Protein AF-A0AAE7AZ44-F1 (afdb_monomer)

pLDDT: mean 86.88, std 10.07, range [45.81, 95.5]

Secondary structure (DSSP, 8-state):
-HHHHHHHHHHHHHHHHHHHHHHHHHHHHHHHHHHHHHHHHHHHHHHHHHHHHHHHHHHHHHHHHHHH-TT---HHHHHHHHHHHHHHS-HHHHHHHHHHHTT-TTPPPHHHHHHHHHHHHHSS-----GGGS--PPP---

Sequence (141 aa):
MEIISFLVGSVTTTTLLAIAAFVSKTWIEKRLEFSIQHEYDKKLSNYETEKEIRLKAELISELMSEWINTDKEDVVKLNELTFKAFLWLPAELASDLSNTLSHKAGADDLRTIICKVRKHLLGNDDKLQNHEVIVFPKKTT

Radius of gyration: 31.22 Å; Cα contacts (8 Å, |Δi|>4): 53; chains: 1; bounding box: 65×30×104 Å

Structure (mmCIF, N/CA/C/O backbone):
data_AF-A0AAE7AZ44-F1
#
_entry.id   AF-A0AAE7AZ44-F1
#
loop_
_atom_site.group_PDB
_atom_site.id
_atom_site.type_symbol
_atom_site.label_atom_id
_atom_site.label_alt_id
_atom_site.label_comp_id
_atom_site.label_asym_id
_atom_site.label_entity_id
_atom_site.label_seq_id
_atom_site.pdbx_PDB_ins_code
_atom_site.Cartn_x
_atom_site.Cartn_y
_atom_site.Cartn_z
_atom_site.occupancy
_atom_site.B_iso_or_equiv
_atom_site.auth_seq_id
_atom_site.auth_comp_id
_atom_site.auth_asym_id
_atom_site.auth_atom_id
_atom_site.pdbx_PDB_model_num
ATOM 1 N N . MET A 1 1 ? 39.980 -0.198 -67.970 1.00 56.62 1 MET A N 1
ATOM 2 C CA . MET A 1 1 ? 38.639 -0.232 -67.344 1.00 56.62 1 MET A CA 1
ATOM 3 C C . MET A 1 1 ? 38.626 -0.975 -66.009 1.00 56.62 1 MET A C 1
ATOM 5 O O . MET A 1 1 ? 37.903 -0.535 -65.131 1.00 56.62 1 MET A O 1
ATOM 9 N N . GLU A 1 2 ? 39.461 -2.001 -65.798 1.00 64.00 2 GLU A N 1
ATOM 10 C CA . GLU A 1 2 ? 39.410 -2.824 -64.571 1.00 64.00 2 GLU A CA 1
ATOM 11 C C . GLU A 1 2 ? 39.798 -2.113 -63.259 1.00 64.00 2 GLU A C 1
ATOM 13 O O . GLU A 1 2 ? 39.183 -2.344 -62.221 1.00 64.00 2 GLU A O 1
ATOM 18 N N . ILE A 1 3 ? 40.766 -1.190 -63.295 1.00 66.62 3 ILE A N 1
ATOM 19 C CA . ILE A 1 3 ? 41.203 -0.438 -62.101 1.00 66.62 3 ILE A CA 1
ATOM 20 C C . ILE A 1 3 ? 40.103 0.521 -61.611 1.00 66.62 3 ILE A C 1
ATOM 22 O O . ILE A 1 3 ? 39.913 0.701 -60.411 1.00 66.62 3 ILE A O 1
ATOM 26 N N . ILE A 1 4 ? 39.339 1.102 -62.541 1.00 67.75 4 ILE A N 1
ATOM 27 C CA . ILE A 1 4 ? 38.247 2.036 -62.233 1.00 67.75 4 ILE A CA 1
ATOM 28 C C . ILE A 1 4 ? 37.063 1.274 -61.624 1.00 67.75 4 ILE A C 1
ATOM 30 O O . ILE A 1 4 ? 36.521 1.710 -60.614 1.00 67.75 4 ILE A O 1
ATOM 34 N N . SER A 1 5 ? 36.704 0.103 -62.164 1.00 67.38 5 SER A N 1
ATOM 35 C CA . SER A 1 5 ? 35.664 -0.753 -61.574 1.00 67.38 5 SER A CA 1
ATOM 36 C C . SER A 1 5 ? 36.049 -1.291 -60.192 1.00 67.38 5 SER A C 1
ATOM 38 O O . SER A 1 5 ? 35.193 -1.369 -59.314 1.00 67.38 5 SER A O 1
ATOM 40 N N . PHE A 1 6 ? 37.331 -1.603 -59.966 1.00 69.44 6 PHE A N 1
ATOM 41 C CA . PHE A 1 6 ? 37.831 -2.041 -58.659 1.00 69.44 6 PHE A CA 1
ATOM 42 C C . PHE A 1 6 ? 37.769 -0.921 -57.605 1.00 69.44 6 PHE A C 1
ATOM 44 O O . PHE A 1 6 ? 37.294 -1.141 -56.490 1.00 69.44 6 PHE A O 1
ATOM 51 N N . LEU A 1 7 ? 38.179 0.301 -57.967 1.00 65.00 7 LEU A N 1
ATOM 52 C CA . LEU A 1 7 ? 38.086 1.480 -57.096 1.00 65.00 7 LEU A CA 1
ATOM 53 C C . LEU A 1 7 ? 36.634 1.833 -56.753 1.00 65.00 7 LEU A C 1
ATOM 55 O O . LEU A 1 7 ? 36.328 2.070 -55.586 1.00 65.00 7 LEU A O 1
ATOM 59 N N . VAL A 1 8 ? 35.731 1.816 -57.737 1.00 70.06 8 VAL A N 1
ATOM 60 C CA . VAL A 1 8 ? 34.301 2.092 -57.515 1.00 70.06 8 VAL A CA 1
ATOM 61 C C . VAL A 1 8 ? 33.675 1.036 -56.598 1.00 70.06 8 VAL A C 1
ATOM 63 O O . VAL A 1 8 ? 32.976 1.402 -55.655 1.00 70.06 8 VAL A O 1
ATOM 66 N N . GLY A 1 9 ? 33.994 -0.248 -56.803 1.00 71.44 9 GLY A N 1
ATOM 67 C CA . GLY A 1 9 ? 33.538 -1.339 -55.938 1.00 71.44 9 GLY A CA 1
ATOM 68 C C . GLY A 1 9 ? 33.989 -1.180 -54.481 1.00 71.44 9 GLY A C 1
ATOM 69 O O . GLY A 1 9 ? 33.168 -1.301 -53.572 1.00 71.44 9 GLY A O 1
ATOM 70 N N . SER A 1 10 ? 35.263 -0.832 -54.261 1.00 73.6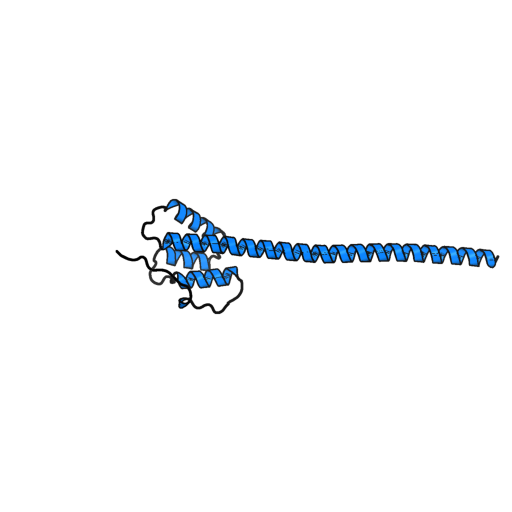9 10 SER A N 1
ATOM 71 C CA . SER A 1 10 ? 35.850 -0.609 -52.927 1.00 73.69 10 SER A CA 1
ATOM 72 C C . SER A 1 10 ? 35.225 0.580 -52.181 1.00 73.69 10 SER A C 1
ATOM 74 O O . SER A 1 10 ? 34.939 0.501 -50.982 1.00 73.69 10 SER A O 1
ATOM 76 N N . VAL A 1 11 ? 34.942 1.679 -52.889 1.00 78.75 11 VAL A N 1
ATOM 77 C CA . VAL A 1 11 ? 34.264 2.843 -52.297 1.00 78.75 11 VAL A CA 1
ATOM 78 C C . VAL A 1 11 ? 32.838 2.474 -51.883 1.00 78.75 11 VAL A C 1
ATOM 80 O O . VAL A 1 11 ? 32.445 2.756 -50.752 1.00 78.75 11 VAL A O 1
ATOM 83 N N . THR A 1 12 ? 32.088 1.763 -52.733 1.00 81.62 12 THR A N 1
ATOM 84 C CA . THR A 1 12 ? 30.705 1.364 -52.419 1.00 81.62 12 THR A CA 1
ATOM 85 C C . THR A 1 12 ? 30.588 0.420 -51.223 1.00 81.62 12 THR A C 1
ATOM 87 O O . THR A 1 12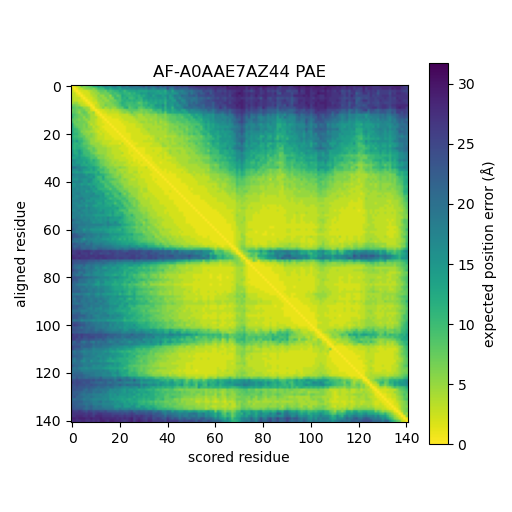 ? 29.709 0.619 -50.382 1.00 81.62 12 THR A O 1
ATOM 90 N N . THR A 1 13 ? 31.471 -0.574 -51.085 1.00 83.19 13 THR A N 1
ATOM 91 C CA . THR A 1 13 ? 31.459 -1.473 -49.917 1.00 83.19 13 THR A CA 1
ATOM 92 C C . THR A 1 13 ? 31.816 -0.738 -48.633 1.00 83.19 13 THR A C 1
ATOM 94 O O . THR A 1 13 ? 31.171 -0.960 -47.608 1.00 83.19 13 THR A O 1
ATOM 97 N N . THR A 1 14 ? 32.779 0.184 -48.682 1.00 86.94 14 THR A N 1
ATOM 98 C CA . THR A 1 14 ? 33.168 0.983 -47.511 1.00 86.94 14 THR A CA 1
ATOM 99 C C . THR A 1 14 ? 32.021 1.882 -47.041 1.00 86.94 14 THR A C 1
ATOM 101 O O . THR A 1 14 ? 31.735 1.950 -45.844 1.00 86.94 14 THR A O 1
ATOM 104 N N . THR A 1 15 ? 31.301 2.525 -47.967 1.00 87.38 15 THR A N 1
ATOM 105 C CA . THR A 1 15 ? 30.134 3.356 -47.629 1.00 87.38 15 THR A CA 1
ATOM 106 C C . THR A 1 15 ? 28.990 2.528 -47.038 1.00 87.38 15 THR A C 1
ATOM 108 O O . THR A 1 15 ? 28.399 2.932 -46.038 1.00 87.38 15 THR A O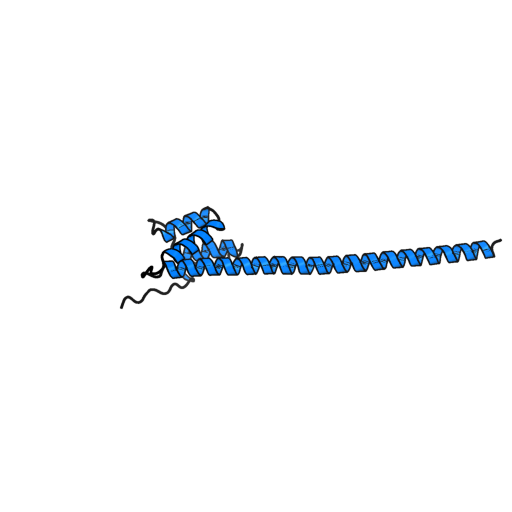 1
ATOM 111 N N . LEU A 1 16 ? 28.701 1.350 -47.600 1.00 87.94 16 LEU A N 1
ATOM 112 C CA . LEU A 1 16 ? 27.670 0.449 -47.072 1.00 87.94 16 LEU A CA 1
ATOM 113 C C . LEU A 1 16 ? 28.001 -0.042 -45.657 1.00 87.94 16 LEU A C 1
ATOM 115 O O . LEU A 1 16 ? 27.122 -0.057 -44.797 1.00 87.94 16 LEU A O 1
ATOM 119 N N . LEU A 1 17 ? 29.266 -0.383 -45.391 1.00 89.62 17 LEU A N 1
ATOM 120 C CA . LEU A 1 17 ? 29.720 -0.769 -44.052 1.00 89.62 17 LEU A CA 1
ATOM 121 C C . LEU A 1 17 ? 29.597 0.383 -43.050 1.00 89.62 17 LEU A C 1
ATOM 123 O O . LEU A 1 17 ? 29.171 0.156 -41.920 1.00 89.62 17 LEU A O 1
ATOM 127 N N . ALA A 1 18 ? 29.907 1.617 -43.458 1.00 91.19 18 ALA A N 1
ATOM 128 C CA . ALA A 1 18 ? 29.749 2.791 -42.601 1.00 91.19 18 ALA A CA 1
ATOM 129 C C . ALA A 1 18 ? 28.276 3.039 -42.230 1.00 91.19 18 ALA A C 1
ATOM 131 O O . ALA A 1 18 ? 27.966 3.290 -41.064 1.00 91.19 18 ALA A O 1
ATOM 132 N N . ILE A 1 19 ? 27.360 2.904 -43.195 1.00 92.06 19 ILE A N 1
ATOM 133 C CA . ILE A 1 19 ? 25.914 3.012 -42.949 1.00 92.06 19 ILE A CA 1
ATOM 134 C C . ILE A 1 19 ? 25.448 1.885 -42.021 1.00 92.06 19 ILE A C 1
ATOM 136 O O . ILE A 1 19 ? 24.761 2.152 -41.035 1.00 92.06 19 ILE A O 1
ATOM 140 N N . ALA A 1 20 ? 25.856 0.640 -42.283 1.00 90.88 20 ALA A N 1
ATOM 141 C CA . ALA A 1 20 ? 25.500 -0.502 -41.445 1.00 90.88 20 ALA A CA 1
ATOM 142 C C . ALA A 1 20 ? 26.011 -0.340 -40.003 1.00 90.88 20 ALA A C 1
ATOM 144 O O . ALA A 1 20 ? 25.272 -0.612 -39.056 1.00 90.88 20 ALA A O 1
ATOM 145 N N . ALA A 1 21 ? 27.237 0.159 -39.821 1.00 91.75 21 ALA A N 1
ATOM 146 C CA . ALA A 1 21 ? 27.808 0.441 -38.508 1.00 91.75 21 ALA A CA 1
ATOM 147 C C . ALA A 1 21 ? 27.045 1.558 -37.776 1.00 91.75 21 ALA A C 1
ATOM 149 O O . ALA A 1 21 ? 26.754 1.424 -36.588 1.00 91.75 21 ALA A O 1
ATOM 150 N N . PHE A 1 22 ? 26.661 2.628 -38.480 1.00 93.38 22 PHE A N 1
ATOM 151 C CA . PHE A 1 22 ? 25.869 3.720 -37.910 1.00 93.38 22 PHE A CA 1
ATOM 152 C C . PHE A 1 22 ? 24.467 3.260 -37.476 1.00 93.38 22 PHE A C 1
ATOM 154 O O . PHE A 1 22 ? 24.028 3.549 -36.360 1.00 93.38 22 PHE A O 1
ATOM 161 N N . VAL A 1 23 ? 23.778 2.492 -38.324 1.00 93.06 23 VAL A N 1
ATOM 162 C CA . VAL A 1 23 ? 22.459 1.923 -38.000 1.00 93.06 23 VAL A CA 1
ATOM 163 C C . VAL A 1 23 ? 22.564 0.945 -36.831 1.00 93.06 23 VAL A C 1
ATOM 165 O O . VAL A 1 23 ? 21.760 1.006 -35.907 1.00 93.06 23 VAL A O 1
ATOM 168 N N . SER A 1 24 ? 23.589 0.091 -36.815 1.00 90.81 24 SER A N 1
ATOM 169 C CA . SER A 1 24 ? 23.807 -0.852 -35.712 1.00 90.81 24 SER A CA 1
ATOM 170 C C . SER A 1 24 ? 24.070 -0.123 -34.395 1.00 90.81 24 SER A C 1
ATOM 172 O 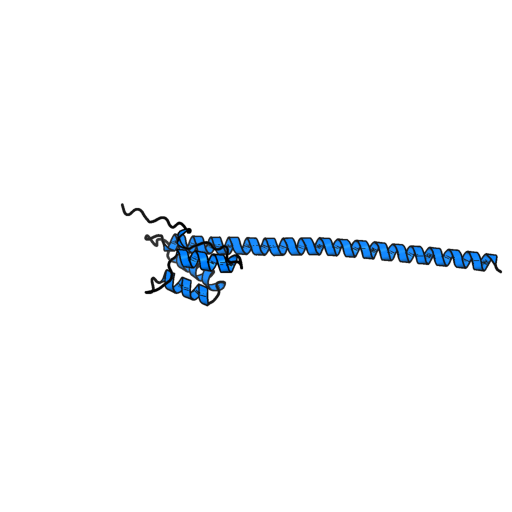O . SER A 1 24 ? 23.475 -0.470 -33.378 1.00 90.81 24 SER A O 1
ATOM 174 N N . LYS A 1 25 ? 24.900 0.929 -34.410 1.00 93.12 25 LYS A N 1
ATOM 175 C CA . LYS A 1 25 ? 25.172 1.762 -33.232 1.00 93.12 25 LYS A CA 1
ATOM 176 C C . LYS A 1 25 ? 23.891 2.398 -32.691 1.00 93.12 25 LYS A C 1
ATOM 178 O O . LYS A 1 25 ? 23.576 2.216 -31.521 1.00 93.12 25 LYS A O 1
ATOM 183 N N . THR A 1 26 ? 23.135 3.085 -33.546 1.00 91.38 26 THR A N 1
ATOM 184 C CA . THR A 1 26 ? 21.890 3.759 -33.136 1.00 91.38 26 THR A CA 1
ATOM 185 C C . THR A 1 26 ? 20.828 2.770 -32.654 1.00 91.38 26 THR A C 1
ATOM 187 O O . THR A 1 26 ? 20.114 3.055 -31.693 1.00 91.38 26 THR A O 1
ATOM 190 N N . TRP A 1 27 ? 20.745 1.583 -33.261 1.00 93.19 27 TRP A N 1
ATOM 191 C CA . TRP A 1 27 ? 19.845 0.522 -32.814 1.00 93.19 27 TRP A CA 1
ATOM 192 C C . TRP A 1 27 ? 20.225 -0.015 -31.428 1.00 93.19 27 TRP A C 1
ATOM 194 O O . TRP A 1 27 ? 19.350 -0.151 -30.572 1.00 93.19 27 TRP A O 1
ATOM 204 N N . ILE A 1 28 ? 21.517 -0.265 -31.178 1.00 92.94 28 ILE A N 1
ATOM 205 C CA . ILE A 1 28 ? 22.018 -0.718 -29.870 1.00 92.94 28 ILE A CA 1
ATOM 206 C C . ILE A 1 28 ? 21.782 0.353 -28.801 1.00 92.94 28 ILE A C 1
ATOM 208 O O . ILE A 1 28 ? 21.264 0.031 -27.734 1.00 92.94 28 ILE A O 1
ATOM 212 N N . GLU A 1 29 ? 22.112 1.616 -29.088 1.00 92.69 29 GLU A N 1
ATOM 213 C CA . GLU A 1 29 ? 21.902 2.741 -28.167 1.00 92.69 29 GLU A CA 1
ATOM 214 C C . GLU A 1 29 ? 20.428 2.863 -27.774 1.00 92.69 29 GLU A C 1
ATOM 216 O O . GLU A 1 29 ? 20.107 2.836 -26.586 1.00 92.69 29 GLU A O 1
ATOM 221 N N . LYS A 1 30 ? 19.518 2.876 -28.758 1.00 93.12 30 LYS A N 1
ATOM 222 C CA . LYS A 1 30 ? 18.073 2.924 -28.497 1.00 93.12 30 LYS A CA 1
ATOM 223 C C . LYS A 1 30 ? 17.572 1.711 -27.724 1.00 93.12 30 LYS A C 1
ATOM 225 O O . LYS A 1 30 ? 16.702 1.845 -26.866 1.00 93.12 30 LYS A O 1
ATOM 230 N N . ARG A 1 31 ? 18.079 0.512 -28.028 1.00 93.06 31 ARG A N 1
ATOM 231 C CA . ARG A 1 31 ? 17.659 -0.709 -27.332 1.00 93.06 31 ARG A CA 1
ATOM 232 C C . ARG A 1 31 ? 18.105 -0.697 -25.872 1.00 93.06 31 ARG A C 1
ATOM 234 O O . ARG A 1 31 ? 17.335 -1.129 -25.015 1.00 93.06 31 ARG A O 1
ATOM 241 N N . LEU A 1 32 ? 19.312 -0.204 -25.605 1.00 93.19 32 LEU A N 1
ATOM 242 C CA . LEU A 1 32 ? 19.848 -0.058 -24.257 1.00 93.19 32 LEU A CA 1
ATOM 243 C C . LEU A 1 32 ? 19.081 1.009 -23.472 1.00 93.19 32 LEU A C 1
ATOM 245 O O . LEU A 1 32 ? 18.638 0.730 -22.362 1.00 93.19 32 LEU A O 1
ATOM 249 N N . GLU A 1 33 ? 18.862 2.183 -24.065 1.00 93.69 33 GLU A N 1
ATOM 250 C CA . GLU A 1 33 ? 18.071 3.264 -23.469 1.00 93.69 33 GLU A CA 1
ATOM 251 C C . GLU A 1 33 ? 16.661 2.782 -23.115 1.00 93.69 33 GLU A C 1
ATOM 253 O O . GLU A 1 33 ? 16.232 2.934 -21.975 1.00 93.69 33 GLU A O 1
ATOM 258 N N . PHE A 1 34 ? 15.986 2.093 -24.040 1.00 94.12 34 PHE A N 1
ATOM 259 C CA . PHE A 1 34 ? 14.668 1.513 -23.784 1.00 94.12 34 PHE A CA 1
ATOM 260 C C . PHE A 1 34 ? 14.695 0.462 -22.667 1.00 94.12 34 PHE A C 1
ATOM 262 O O . PHE A 1 34 ? 13.774 0.398 -21.858 1.00 94.12 34 PHE A O 1
ATOM 269 N N . SER A 1 35 ? 15.738 -0.371 -22.603 1.00 92.31 35 SER A N 1
ATOM 270 C CA . SER A 1 35 ? 15.880 -1.363 -21.530 1.00 92.31 35 SER A CA 1
ATOM 271 C C . SER A 1 35 ? 16.051 -0.699 -20.165 1.00 92.31 35 SER A C 1
ATOM 273 O O . SER A 1 35 ? 15.449 -1.140 -19.189 1.00 92.31 35 SER A O 1
ATOM 275 N N . ILE A 1 36 ? 16.857 0.361 -20.098 1.00 93.31 36 ILE A N 1
ATOM 276 C CA . ILE A 1 36 ? 17.087 1.135 -18.878 1.00 93.31 36 ILE A CA 1
ATOM 277 C C . ILE A 1 36 ? 15.801 1.854 -18.470 1.00 93.31 36 ILE A C 1
ATOM 279 O O . ILE A 1 36 ? 15.378 1.743 -17.322 1.00 93.31 36 ILE A O 1
ATOM 283 N N . GLN A 1 37 ? 15.149 2.539 -19.411 1.00 94.00 37 GLN A N 1
ATOM 284 C CA . GLN A 1 37 ? 13.885 3.227 -19.175 1.00 94.00 37 GLN A CA 1
ATOM 285 C C . GLN A 1 37 ? 12.821 2.260 -18.654 1.00 94.00 37 GLN A C 1
ATOM 287 O O . GLN A 1 37 ? 12.210 2.529 -17.628 1.00 94.00 37 GLN A O 1
ATOM 292 N N . HIS A 1 38 ? 12.677 1.090 -19.278 1.00 94.81 38 HIS A N 1
ATOM 293 C CA . HIS A 1 38 ? 11.744 0.067 -18.818 1.00 94.81 38 HIS A CA 1
ATOM 294 C C . HIS A 1 38 ? 12.030 -0.392 -17.379 1.00 94.81 38 HIS A C 1
ATOM 296 O O . HIS A 1 38 ? 11.102 -0.581 -16.591 1.00 94.81 38 HIS A O 1
ATOM 302 N N . GLU A 1 39 ? 13.304 -0.558 -17.006 1.00 92.75 39 GLU A N 1
ATOM 303 C CA . GLU A 1 39 ? 13.656 -0.863 -15.619 1.00 92.75 39 GLU A CA 1
ATOM 304 C C . GLU A 1 39 ? 13.285 0.263 -14.653 1.00 92.75 39 GLU A C 1
ATOM 306 O O . GLU A 1 39 ? 12.801 -0.019 -13.554 1.00 92.75 39 GLU A O 1
ATOM 311 N N . TYR A 1 40 ? 13.519 1.520 -15.031 1.00 94.56 40 TYR A N 1
ATOM 312 C CA . TYR A 1 40 ? 13.146 2.669 -14.211 1.00 94.56 40 TYR A CA 1
ATOM 313 C C . TYR A 1 40 ? 11.631 2.796 -14.071 1.00 94.56 40 TYR A C 1
ATOM 315 O O . TYR A 1 40 ? 11.159 2.940 -12.947 1.00 94.56 40 TYR A O 1
ATOM 323 N N . ASP A 1 41 ? 10.876 2.650 -15.157 1.00 95.00 41 ASP A N 1
ATOM 324 C CA . ASP A 1 41 ? 9.412 2.690 -15.147 1.00 95.00 41 ASP A CA 1
ATOM 325 C C . ASP A 1 41 ? 8.845 1.586 -14.246 1.00 95.00 41 ASP A C 1
ATOM 327 O O . ASP A 1 41 ? 7.953 1.822 -13.429 1.00 95.00 41 ASP A O 1
ATOM 331 N N . LYS A 1 42 ? 9.423 0.380 -14.315 1.00 95.38 42 LYS A N 1
ATOM 332 C CA . LYS A 1 42 ? 9.051 -0.727 -13.429 1.00 95.38 42 LYS A CA 1
ATOM 333 C C . LYS A 1 42 ? 9.366 -0.418 -11.964 1.00 95.38 42 LYS A C 1
ATOM 335 O O . LYS A 1 42 ? 8.543 -0.684 -11.091 1.00 95.38 42 LYS A O 1
ATOM 340 N N . LYS A 1 43 ? 10.550 0.133 -11.675 1.00 94.25 43 LYS A N 1
ATOM 341 C CA . LYS A 1 43 ? 10.941 0.531 -10.310 1.00 94.25 43 LYS A CA 1
ATOM 342 C C . LYS A 1 43 ? 10.032 1.634 -9.769 1.00 94.25 43 LYS A C 1
ATOM 344 O O . LYS A 1 43 ? 9.643 1.562 -8.607 1.00 94.25 43 LYS A O 1
ATOM 349 N N . LEU A 1 44 ? 9.668 2.603 -10.606 1.00 95.44 44 LEU A N 1
ATOM 350 C CA . LEU A 1 44 ? 8.758 3.689 -10.258 1.00 95.44 44 LEU A CA 1
ATOM 351 C C . LEU A 1 44 ? 7.360 3.155 -9.935 1.00 95.44 44 LEU A C 1
ATOM 353 O O . LEU A 1 44 ? 6.849 3.427 -8.855 1.00 95.44 44 LEU A O 1
ATOM 357 N N . SER A 1 45 ? 6.794 2.316 -10.806 1.00 94.56 45 SER A N 1
ATOM 358 C CA . SER A 1 45 ? 5.480 1.701 -10.585 1.00 94.56 45 SER A CA 1
ATOM 359 C C . SER A 1 45 ? 5.436 0.855 -9.304 1.00 94.56 45 SER A C 1
ATOM 361 O O . SER A 1 45 ? 4.483 0.940 -8.525 1.00 94.56 45 SER A O 1
ATOM 363 N N . ASN A 1 46 ? 6.496 0.087 -9.030 1.00 93.06 46 ASN A N 1
ATOM 364 C CA . ASN A 1 46 ? 6.609 -0.676 -7.786 1.00 93.06 46 ASN A CA 1
ATOM 365 C C . ASN A 1 46 ? 6.667 0.240 -6.555 1.00 93.06 46 ASN A C 1
ATOM 367 O O . ASN A 1 46 ? 6.008 -0.035 -5.555 1.00 93.06 46 ASN A O 1
ATOM 371 N N . TYR A 1 47 ? 7.436 1.329 -6.629 1.00 94.69 47 TYR A N 1
ATOM 372 C CA . TYR A 1 47 ? 7.543 2.305 -5.547 1.00 94.69 47 TYR A CA 1
ATOM 373 C C . TYR A 1 47 ? 6.208 3.012 -5.274 1.00 94.69 47 TYR A C 1
ATOM 375 O O . TYR A 1 47 ? 5.821 3.178 -4.118 1.00 94.69 47 TYR A O 1
ATOM 383 N N . GLU A 1 48 ? 5.481 3.398 -6.323 1.00 94.94 48 GLU A N 1
ATOM 384 C CA . GLU A 1 48 ? 4.148 3.996 -6.210 1.00 94.94 48 GLU A CA 1
ATOM 385 C C . GLU A 1 48 ? 3.154 3.031 -5.559 1.00 94.94 48 GLU A C 1
ATOM 387 O O . GLU A 1 48 ? 2.449 3.418 -4.627 1.00 94.94 48 GLU A O 1
ATOM 392 N N . THR A 1 49 ? 3.173 1.761 -5.974 1.00 93.44 49 THR A N 1
ATOM 393 C CA . THR A 1 49 ? 2.340 0.704 -5.381 1.00 93.44 49 THR A CA 1
ATOM 394 C C . THR A 1 49 ? 2.668 0.507 -3.899 1.00 93.44 49 THR A C 1
ATOM 396 O O . THR A 1 49 ? 1.774 0.453 -3.056 1.00 93.44 49 THR A O 1
ATOM 399 N N . GLU A 1 50 ? 3.955 0.443 -3.545 1.00 93.44 50 GLU A N 1
ATOM 400 C CA . GLU A 1 50 ? 4.385 0.294 -2.153 1.00 93.44 50 GLU A CA 1
ATOM 401 C C . GLU A 1 50 ? 3.977 1.503 -1.301 1.00 93.44 50 GLU A C 1
ATOM 403 O O . GLU A 1 50 ? 3.512 1.353 -0.168 1.00 93.44 50 GLU A O 1
ATOM 408 N N . LYS A 1 51 ? 4.102 2.712 -1.854 1.00 95.50 51 LYS A N 1
ATOM 409 C CA . LYS A 1 51 ? 3.645 3.941 -1.206 1.00 95.50 51 LYS A CA 1
ATOM 410 C C . LYS A 1 51 ? 2.134 3.915 -0.972 1.00 95.50 51 LYS A C 1
ATOM 412 O O . LYS A 1 51 ? 1.695 4.255 0.124 1.00 95.50 51 LYS A O 1
ATOM 417 N N . GLU A 1 52 ? 1.347 3.493 -1.958 1.00 94.06 52 GLU A N 1
ATOM 418 C CA . GLU A 1 52 ? -0.108 3.373 -1.832 1.00 94.06 52 GLU A CA 1
ATOM 419 C C . GLU A 1 52 ? -0.504 2.364 -0.744 1.00 94.06 52 GLU A C 1
ATOM 421 O O . GLU A 1 52 ? -1.365 2.661 0.086 1.00 94.06 52 GLU A O 1
ATOM 426 N N . ILE A 1 53 ? 0.168 1.209 -0.687 1.00 94.19 53 ILE A N 1
ATOM 427 C CA . ILE A 1 53 ? -0.033 0.203 0.365 1.00 94.19 53 ILE A CA 1
ATOM 428 C C . ILE A 1 53 ? 0.227 0.801 1.750 1.00 94.19 53 ILE A C 1
ATOM 430 O O . ILE A 1 53 ? -0.588 0.618 2.656 1.00 94.19 53 ILE A O 1
ATOM 434 N N . ARG A 1 54 ? 1.333 1.540 1.921 1.00 93.94 54 ARG A N 1
ATOM 435 C CA . ARG A 1 54 ? 1.679 2.183 3.200 1.00 93.94 54 ARG A CA 1
ATOM 436 C C . ARG A 1 54 ? 0.619 3.198 3.628 1.00 93.94 54 ARG A C 1
ATOM 438 O O . ARG A 1 54 ? 0.193 3.153 4.775 1.00 93.94 54 ARG A O 1
ATOM 445 N N . LEU A 1 55 ? 0.148 4.042 2.707 1.00 95.31 55 LEU A N 1
ATOM 446 C CA . LEU A 1 55 ? -0.888 5.046 2.987 1.00 95.31 55 LEU A CA 1
ATOM 447 C C . LEU A 1 55 ? -2.235 4.408 3.354 1.00 95.31 55 LEU A C 1
ATOM 449 O O . LEU A 1 55 ? -2.907 4.848 4.284 1.00 95.31 55 LEU A O 1
ATOM 453 N N . LYS A 1 56 ? -2.637 3.344 2.650 1.00 94.75 56 LYS A N 1
ATOM 454 C CA . LYS A 1 56 ? -3.863 2.596 2.970 1.00 94.75 56 LYS A CA 1
ATOM 455 C C . LYS A 1 56 ? -3.764 1.887 4.321 1.00 94.75 56 LYS A C 1
ATOM 457 O O . LYS A 1 56 ? -4.736 1.874 5.073 1.00 94.75 56 LYS A O 1
ATOM 462 N N . ALA A 1 57 ? -2.603 1.313 4.637 1.00 93.94 57 ALA A N 1
ATOM 463 C CA . ALA A 1 57 ? -2.354 0.678 5.927 1.00 93.94 57 ALA A CA 1
ATOM 464 C C . ALA A 1 57 ? -2.381 1.697 7.077 1.00 93.94 57 ALA A C 1
ATOM 466 O O . ALA A 1 57 ? -3.008 1.434 8.102 1.00 93.94 57 ALA A O 1
ATOM 467 N N . GLU A 1 58 ? -1.761 2.863 6.884 1.00 94.88 58 GLU A N 1
ATOM 468 C CA . GLU A 1 58 ? -1.795 3.985 7.826 1.00 94.88 58 GLU A CA 1
ATOM 469 C C . GLU A 1 58 ? -3.240 4.411 8.116 1.00 94.88 58 GLU A C 1
ATOM 471 O O . GLU A 1 58 ? -3.658 4.379 9.273 1.00 94.88 58 GLU A O 1
ATOM 476 N N . LEU A 1 59 ? -4.035 4.667 7.071 1.00 95.12 59 LEU A N 1
ATOM 477 C CA . LEU A 1 59 ? -5.449 5.036 7.189 1.00 95.12 59 LEU A CA 1
ATOM 478 C C . LEU A 1 59 ? -6.259 4.031 8.025 1.00 95.12 59 LEU A C 1
ATOM 480 O O . LEU A 1 59 ? -7.028 4.423 8.900 1.00 95.12 59 LEU A O 1
ATOM 484 N N . ILE A 1 60 ? -6.111 2.731 7.749 1.00 94.25 60 ILE A N 1
ATOM 485 C CA . ILE A 1 60 ? -6.846 1.685 8.476 1.00 94.25 60 ILE A CA 1
ATOM 486 C C . ILE A 1 60 ? -6.366 1.592 9.924 1.00 94.25 60 ILE A C 1
ATOM 488 O O . ILE A 1 60 ? -7.187 1.432 10.825 1.00 94.25 60 ILE A O 1
ATOM 492 N N . SER A 1 61 ? -5.060 1.722 10.168 1.00 92.50 61 SER A N 1
ATOM 493 C CA . SER A 1 61 ? -4.519 1.719 11.529 1.00 92.50 61 SER A CA 1
ATOM 494 C C . SER A 1 61 ? -5.037 2.900 12.351 1.00 92.50 61 SER A C 1
ATOM 496 O O . SER A 1 61 ? -5.412 2.719 13.509 1.00 92.50 61 SER A O 1
ATOM 498 N N . GLU A 1 62 ? -5.145 4.076 11.731 1.00 93.06 62 GLU A N 1
ATOM 499 C CA . GLU A 1 62 ? -5.695 5.272 12.356 1.00 93.06 62 GLU A CA 1
ATOM 500 C C . GLU A 1 62 ? -7.184 5.082 12.661 1.00 93.06 62 GLU A C 1
ATOM 502 O O . GLU A 1 62 ? -7.601 5.268 13.802 1.00 93.06 62 GLU A O 1
ATOM 507 N N . LEU A 1 63 ? -7.966 4.600 11.685 1.00 92.50 63 LEU A N 1
ATOM 508 C CA . LEU A 1 63 ? -9.386 4.288 11.868 1.00 92.50 63 LEU A CA 1
ATOM 509 C C . LEU A 1 63 ? -9.611 3.336 13.045 1.00 92.50 63 LEU A C 1
ATOM 511 O O . LEU A 1 63 ? -10.465 3.576 13.894 1.00 92.50 63 LEU A O 1
ATOM 515 N N . MET A 1 64 ? -8.847 2.246 13.093 1.00 89.62 64 MET A N 1
ATOM 516 C CA . MET A 1 64 ? -8.984 1.228 14.130 1.00 89.62 64 MET A CA 1
ATOM 517 C C . MET A 1 64 ? -8.557 1.744 15.502 1.00 89.62 64 MET A C 1
ATOM 519 O O . MET A 1 64 ? -9.223 1.443 16.490 1.00 89.62 64 MET A O 1
ATOM 523 N N . SER A 1 65 ? -7.487 2.537 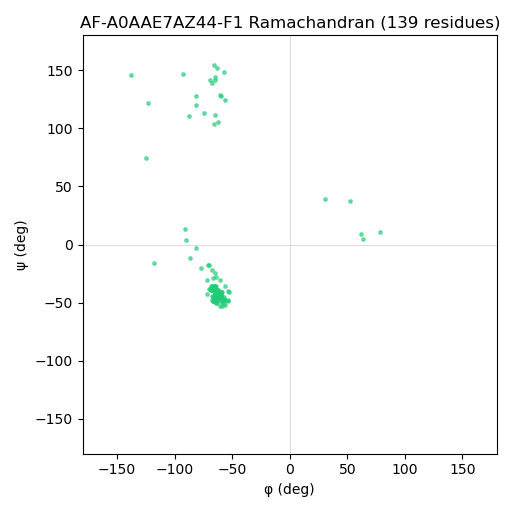15.570 1.00 89.50 65 SER A N 1
ATOM 524 C CA . SER A 1 65 ? -7.032 3.152 16.819 1.00 89.50 65 SER A CA 1
ATOM 525 C C . SER A 1 65 ? -8.078 4.115 17.382 1.00 89.50 65 SER A C 1
ATOM 527 O O . SER A 1 65 ? -8.418 4.030 18.562 1.00 89.50 65 SER A O 1
ATOM 529 N N . GLU A 1 66 ? -8.624 4.993 16.538 1.00 88.12 66 GLU A N 1
ATOM 530 C CA . GLU A 1 66 ? -9.669 5.942 16.939 1.00 88.12 66 GLU A CA 1
ATOM 531 C C . GLU A 1 66 ? -10.972 5.228 17.314 1.00 88.12 66 GLU A C 1
ATOM 533 O O . GLU A 1 66 ? -11.653 5.629 18.253 1.00 88.12 66 GLU A O 1
ATOM 538 N N . TRP A 1 67 ? -11.311 4.129 16.635 1.00 86.94 67 TRP A N 1
ATOM 539 C CA . TRP A 1 67 ? -12.516 3.360 16.943 1.00 86.94 67 TRP A CA 1
ATOM 540 C C . TRP A 1 67 ? -12.441 2.625 18.289 1.00 86.94 67 TRP A C 1
ATOM 542 O O . TRP A 1 67 ? -13.440 2.564 19.008 1.00 86.94 67 TRP A O 1
ATOM 552 N N . ILE A 1 68 ? -11.272 2.078 18.650 1.00 85.38 68 ILE A N 1
ATOM 553 C CA . ILE A 1 68 ? -11.057 1.452 19.969 1.00 85.38 68 ILE A CA 1
ATOM 554 C C . ILE A 1 68 ? -11.112 2.503 21.085 1.00 85.38 68 ILE A C 1
ATOM 556 O O . ILE A 1 68 ? -11.472 2.180 22.223 1.00 85.38 68 ILE A O 1
ATOM 560 N N . ASN A 1 69 ? -10.754 3.753 20.782 1.00 81.44 69 ASN A N 1
ATOM 561 C CA . ASN A 1 69 ? -10.776 4.819 21.765 1.00 81.44 69 ASN A CA 1
ATOM 562 C C . ASN A 1 69 ? -12.218 5.094 22.231 1.00 81.44 69 ASN A C 1
ATOM 564 O O . ASN A 1 69 ? -13.075 5.579 21.494 1.00 81.44 69 ASN A O 1
ATOM 568 N N . THR A 1 70 ? -12.490 4.760 23.493 1.00 63.59 70 THR A N 1
ATOM 569 C CA . THR A 1 70 ? -13.835 4.813 24.088 1.00 63.59 70 THR A CA 1
ATOM 5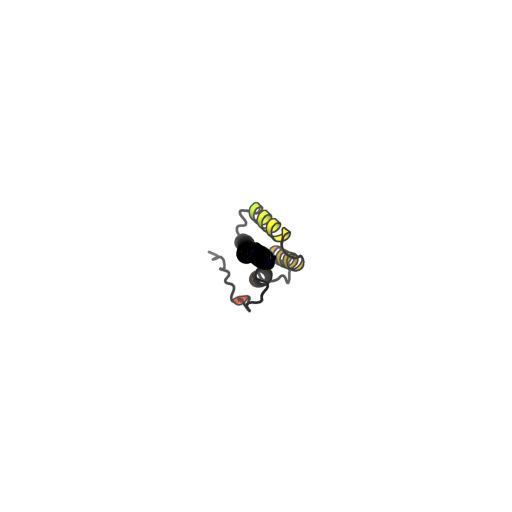70 C C . THR A 1 70 ? -14.387 6.232 24.166 1.00 63.59 70 THR A C 1
ATOM 572 O O . THR A 1 70 ? -15.603 6.409 24.173 1.00 63.59 70 THR A O 1
ATOM 575 N N . ASP A 1 71 ? -13.509 7.235 24.191 1.00 65.75 71 ASP A N 1
ATOM 576 C CA . ASP A 1 71 ? -13.913 8.614 24.435 1.00 65.75 71 ASP A CA 1
ATOM 577 C C . ASP A 1 71 ? -14.459 9.302 23.173 1.00 65.75 71 ASP A C 1
ATOM 579 O O . ASP A 1 71 ? -14.948 10.413 23.295 1.00 65.75 71 ASP A O 1
ATOM 583 N N . LYS A 1 72 ? -14.457 8.633 21.996 1.00 64.06 72 LYS A N 1
ATOM 584 C CA . LYS A 1 72 ? -15.072 9.054 20.708 1.00 64.06 72 LYS A CA 1
ATOM 585 C C . LYS A 1 72 ? -15.119 10.576 20.489 1.00 64.06 72 LYS A C 1
ATOM 587 O O . LYS A 1 72 ? -16.108 11.096 19.969 1.00 64.06 72 LYS A O 1
ATOM 592 N N . GLU A 1 73 ? -14.067 11.284 20.893 1.00 61.59 73 GLU A N 1
ATOM 593 C CA . GLU A 1 73 ? -14.093 12.748 20.969 1.00 61.59 73 GLU A CA 1
ATOM 594 C C . GLU A 1 73 ? -14.194 13.360 19.568 1.00 61.59 73 GLU A C 1
ATOM 596 O O . GLU A 1 73 ? -14.718 14.460 19.408 1.00 61.59 73 GLU A O 1
ATOM 601 N N . ASP A 1 74 ? -13.791 12.605 18.539 1.00 79.50 74 ASP A N 1
ATOM 602 C CA . ASP A 1 74 ? -13.787 13.049 17.153 1.00 79.50 74 ASP A CA 1
ATOM 603 C C . ASP A 1 74 ? -14.575 12.113 16.216 1.00 79.50 74 ASP A C 1
ATOM 605 O O . ASP A 1 74 ? -14.044 11.344 15.410 1.00 79.50 74 ASP A O 1
ATOM 609 N N . VAL A 1 75 ? -15.906 12.189 16.317 1.00 84.88 75 VAL A N 1
ATOM 610 C CA . VAL A 1 75 ? -16.835 11.482 15.415 1.00 84.88 75 VAL A CA 1
ATOM 611 C C . VAL A 1 75 ? -16.654 11.925 13.955 1.00 84.88 75 VAL A C 1
ATOM 613 O O . VAL A 1 75 ? -16.878 11.134 13.037 1.00 84.88 75 VAL A O 1
ATOM 616 N N . VAL A 1 76 ? -16.243 13.176 13.721 1.00 89.12 76 VAL A N 1
ATOM 617 C CA . VAL A 1 76 ? -16.011 13.709 12.370 1.00 89.12 76 VAL A CA 1
ATOM 618 C C . VAL A 1 76 ? -14.823 13.000 11.733 1.00 89.12 76 VAL A C 1
ATOM 620 O O . VAL A 1 76 ? -14.959 12.477 10.625 1.00 89.12 76 VAL A O 1
ATOM 623 N N . LYS A 1 77 ? -13.708 12.894 12.460 1.00 89.75 77 LYS A N 1
ATOM 624 C CA . LYS A 1 77 ? -12.529 12.145 12.026 1.00 89.75 77 LYS A CA 1
ATOM 625 C C . LYS A 1 77 ? -12.845 10.671 11.801 1.00 89.75 77 LYS A C 1
ATOM 627 O O . LYS A 1 77 ? -12.461 10.119 10.773 1.00 89.75 77 LYS A O 1
ATOM 632 N N . LEU A 1 78 ? -13.605 10.033 12.694 1.00 89.81 78 LEU A N 1
ATOM 633 C CA . LEU A 1 78 ? -13.987 8.630 12.516 1.00 89.81 78 LEU A CA 1
ATOM 634 C C . LEU A 1 78 ? -14.816 8.417 11.237 1.00 89.81 78 LEU A C 1
ATOM 636 O O . LEU A 1 78 ? -14.568 7.465 10.493 1.00 89.81 78 LEU A O 1
ATOM 640 N N . ASN A 1 79 ? -15.760 9.318 10.948 1.00 91.50 79 ASN A N 1
ATOM 641 C CA . ASN A 1 79 ? -16.539 9.288 9.708 1.00 91.50 79 ASN A CA 1
ATOM 642 C C . ASN A 1 79 ? -15.655 9.512 8.479 1.00 91.50 79 ASN A C 1
ATOM 644 O O . ASN A 1 79 ? -15.781 8.780 7.501 1.00 91.50 79 ASN A O 1
ATOM 648 N N . GLU A 1 80 ? -14.741 10.481 8.529 1.00 94.00 80 GLU A N 1
ATOM 649 C CA . GLU A 1 80 ? -13.802 10.756 7.442 1.00 94.00 80 GLU A CA 1
ATOM 650 C C . GLU A 1 80 ? -12.937 9.527 7.122 1.00 94.00 80 GLU A C 1
ATOM 652 O O . GLU A 1 80 ? -12.855 9.108 5.965 1.00 94.00 80 GLU A O 1
ATOM 657 N N . LEU A 1 81 ? -12.334 8.920 8.148 1.00 94.06 81 LEU A N 1
ATOM 658 C CA . LEU A 1 81 ? -11.503 7.723 8.022 1.00 94.06 81 LEU A CA 1
ATOM 659 C C . LEU A 1 81 ? -12.309 6.531 7.495 1.00 94.06 81 LEU A C 1
ATOM 661 O O . LEU A 1 81 ? -11.847 5.810 6.609 1.00 94.06 81 LEU A O 1
ATOM 665 N N . THR A 1 82 ? -13.541 6.369 7.985 1.00 92.69 82 THR A N 1
ATOM 666 C CA . THR A 1 82 ? -14.472 5.346 7.499 1.00 92.69 82 THR A CA 1
ATOM 667 C C . THR A 1 82 ? -14.768 5.574 6.018 1.00 92.69 82 THR A C 1
ATOM 669 O O . THR A 1 82 ? -14.536 4.689 5.204 1.00 92.69 82 THR A O 1
ATOM 672 N N . PHE A 1 83 ? -15.190 6.767 5.603 1.00 94.94 83 PHE A N 1
ATOM 673 C CA . PHE A 1 83 ? -15.502 7.030 4.195 1.00 94.94 83 PHE A CA 1
ATOM 674 C C . PHE A 1 83 ? -14.299 6.802 3.284 1.00 94.94 83 PHE A C 1
ATOM 676 O O . PHE A 1 83 ? -14.432 6.142 2.253 1.00 94.94 83 PHE A O 1
ATOM 683 N N . LYS A 1 84 ? -13.111 7.264 3.691 1.00 95.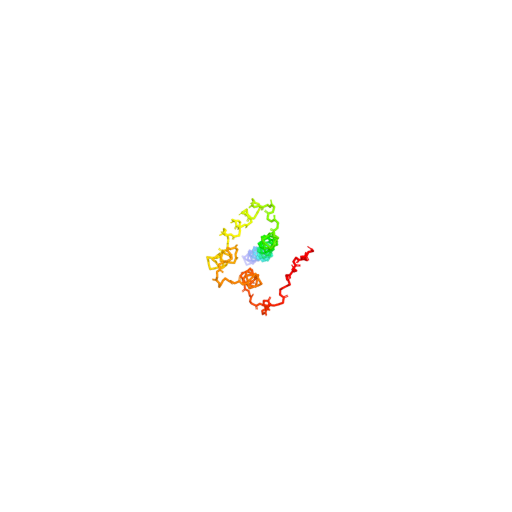12 84 LYS A N 1
ATOM 684 C CA . LYS A 1 84 ? -11.868 7.006 2.958 1.00 95.12 84 LYS A CA 1
ATOM 685 C C . LYS A 1 84 ? -11.614 5.509 2.791 1.00 95.12 84 LYS A C 1
ATOM 687 O O . LYS A 1 84 ? -11.287 5.092 1.686 1.00 95.12 84 LYS A O 1
ATOM 692 N N . ALA A 1 85 ? -11.787 4.704 3.841 1.00 94.19 85 ALA A N 1
ATOM 693 C CA . ALA A 1 85 ? -11.588 3.257 3.777 1.00 94.19 85 ALA A CA 1
ATOM 694 C C . ALA A 1 85 ? -12.570 2.580 2.802 1.00 94.19 85 ALA A C 1
ATOM 696 O O . ALA A 1 85 ? -12.163 1.784 1.956 1.00 94.19 85 ALA A O 1
ATOM 697 N N . PHE A 1 86 ? -13.854 2.935 2.865 1.00 94.69 86 PHE A N 1
ATOM 698 C CA . PHE A 1 86 ? -14.909 2.309 2.058 1.00 94.69 86 PHE A CA 1
ATOM 699 C C . PHE A 1 86 ? -14.849 2.657 0.561 1.00 94.69 86 PHE A C 1
ATOM 701 O O . PHE A 1 86 ? -15.441 1.942 -0.242 1.00 94.69 86 PHE A O 1
ATOM 708 N N . LEU A 1 87 ? -14.130 3.714 0.164 1.00 94.44 87 LEU A N 1
ATOM 709 C CA . LEU A 1 87 ? -13.971 4.084 -1.248 1.00 94.44 87 LEU A CA 1
ATOM 710 C C . LEU A 1 87 ? -13.067 3.128 -2.034 1.00 94.44 87 LEU A C 1
ATOM 712 O O . LEU A 1 87 ? -13.245 2.983 -3.241 1.00 94.44 87 LEU A O 1
ATOM 716 N N . TRP A 1 88 ? -12.086 2.511 -1.376 1.00 93.62 88 TRP A N 1
ATOM 717 C CA . TRP A 1 88 ? -11.107 1.647 -2.044 1.00 93.62 88 TRP A CA 1
ATOM 718 C C . TRP A 1 88 ? 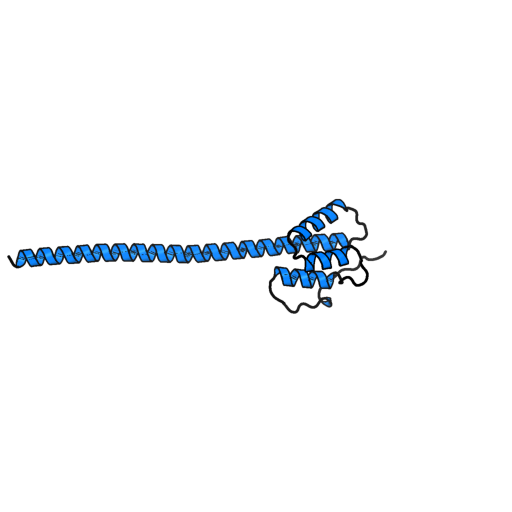-11.143 0.196 -1.565 1.00 93.62 88 TRP A C 1
ATOM 720 O O . TRP A 1 88 ? -10.578 -0.667 -2.237 1.00 93.62 88 TRP A O 1
ATOM 730 N N . LEU A 1 89 ? -11.779 -0.095 -0.425 1.00 94.19 89 LEU A N 1
ATOM 731 C CA . LEU A 1 89 ? -11.915 -1.463 0.063 1.00 94.19 89 LEU A CA 1
ATOM 732 C C . LEU A 1 89 ? -12.830 -2.297 -0.852 1.00 94.19 89 LEU A C 1
ATOM 734 O O . LEU A 1 89 ? -13.897 -1.830 -1.256 1.00 94.19 89 LEU A O 1
ATOM 738 N N . PRO A 1 90 ? -12.476 -3.565 -1.126 1.00 93.69 90 PRO A N 1
ATOM 739 C CA . PRO A 1 90 ? -13.378 -4.514 -1.768 1.00 93.69 90 PRO A CA 1
ATOM 740 C C . PRO A 1 90 ? -14.674 -4.686 -0.974 1.00 93.69 90 PRO A C 1
ATOM 742 O O . PRO A 1 90 ? -14.657 -4.655 0.255 1.00 93.69 90 PRO A O 1
ATOM 745 N N . ALA A 1 91 ? -15.780 -4.951 -1.672 1.00 92.56 91 ALA A N 1
ATOM 746 C CA . ALA A 1 91 ? -17.113 -5.042 -1.071 1.00 92.56 91 ALA A CA 1
ATOM 747 C C . ALA A 1 91 ? -17.197 -6.021 0.116 1.00 92.56 91 ALA A C 1
ATOM 749 O O . ALA A 1 91 ? -17.825 -5.707 1.125 1.00 92.56 91 ALA A O 1
ATOM 750 N N . GLU A 1 92 ? -16.536 -7.178 0.020 1.00 91.31 92 GLU A N 1
ATOM 751 C CA . GLU A 1 92 ? -16.500 -8.178 1.096 1.00 91.31 92 GLU A CA 1
ATOM 752 C C . GLU A 1 92 ? -15.819 -7.623 2.357 1.00 91.31 92 GLU A C 1
ATOM 754 O O . GLU A 1 92 ? -16.409 -7.625 3.435 1.00 91.31 92 GLU A O 1
ATOM 759 N N . LEU A 1 93 ? -14.622 -7.042 2.212 1.00 92.06 93 LEU A N 1
ATOM 760 C CA . LEU A 1 93 ? -13.880 -6.451 3.331 1.00 92.06 93 LEU A CA 1
ATOM 761 C C . LEU A 1 93 ? -14.563 -5.214 3.905 1.00 92.06 93 LEU A C 1
ATOM 763 O O . LEU A 1 93 ? -14.528 -4.998 5.113 1.00 92.06 93 LEU A O 1
ATOM 767 N N . ALA A 1 94 ? -15.193 -4.406 3.054 1.00 92.62 94 ALA A N 1
ATOM 768 C CA . ALA A 1 94 ? -15.979 -3.261 3.485 1.00 92.62 94 ALA A CA 1
ATOM 769 C C . ALA A 1 94 ? -17.185 -3.706 4.329 1.00 92.62 94 ALA A C 1
ATOM 771 O O . ALA A 1 94 ? -17.490 -3.083 5.347 1.00 92.62 94 ALA A O 1
ATOM 772 N N . SER A 1 95 ? -17.849 -4.806 3.954 1.00 91.56 95 SER A N 1
ATOM 773 C CA . SER A 1 95 ? -18.945 -5.371 4.746 1.00 91.56 95 SER A CA 1
ATOM 774 C C . SER A 1 95 ? -18.455 -5.908 6.090 1.00 91.56 95 SER A C 1
ATOM 776 O O . SER A 1 95 ? -19.050 -5.584 7.119 1.00 91.56 95 SER A O 1
ATOM 778 N N . ASP A 1 96 ? -17.349 -6.654 6.098 1.00 92.00 96 ASP A N 1
ATOM 779 C CA . ASP A 1 96 ? -16.740 -7.178 7.324 1.00 92.00 96 ASP A CA 1
ATOM 780 C C . ASP A 1 96 ? -16.340 -6.042 8.274 1.00 92.00 96 ASP A C 1
ATOM 782 O O . ASP A 1 96 ? -16.738 -6.036 9.439 1.00 92.00 96 ASP A O 1
ATOM 786 N N . LEU A 1 97 ? -15.652 -5.021 7.751 1.00 91.69 97 LEU A N 1
ATOM 787 C CA . LEU A 1 97 ? -15.283 -3.825 8.503 1.00 91.69 97 LEU A CA 1
ATOM 788 C C . LEU A 1 97 ? -16.523 -3.102 9.046 1.00 91.69 97 LEU A C 1
ATOM 790 O O . LEU A 1 97 ? -16.548 -2.731 10.215 1.00 91.69 97 LEU A O 1
ATOM 794 N N . SER A 1 98 ? -17.576 -2.934 8.239 1.00 91.44 98 SER A N 1
ATOM 795 C CA . SER A 1 98 ? -18.837 -2.321 8.683 1.00 91.44 98 SER A CA 1
ATOM 796 C C . SER A 1 98 ? -19.478 -3.093 9.839 1.00 91.44 98 SER A C 1
ATOM 798 O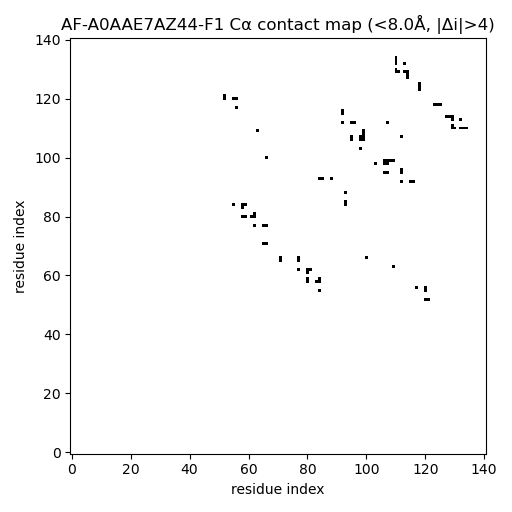 O . SER A 1 98 ? -19.907 -2.491 10.828 1.00 91.44 98 SER A O 1
ATOM 800 N N . ASN A 1 99 ? -19.513 -4.426 9.751 1.00 91.25 99 ASN A N 1
ATOM 801 C CA . ASN A 1 99 ? -20.058 -5.287 10.800 1.00 91.25 99 ASN A CA 1
ATOM 802 C C . ASN A 1 99 ? -19.257 -5.143 12.106 1.00 91.25 99 ASN A C 1
ATOM 804 O O . ASN A 1 99 ? -19.860 -5.021 13.174 1.00 91.25 99 ASN A O 1
ATOM 808 N N . THR A 1 100 ? -17.923 -5.101 12.022 1.00 89.50 100 THR A N 1
ATOM 809 C CA . THR A 1 100 ? -17.045 -4.892 13.184 1.00 89.50 100 THR A CA 1
ATOM 810 C C . THR A 1 100 ? -17.247 -3.503 13.792 1.00 89.50 100 THR A C 1
ATOM 812 O O . THR A 1 100 ? -17.506 -3.400 14.990 1.00 89.50 100 THR A O 1
ATOM 815 N N . LEU A 1 101 ? -17.223 -2.439 12.979 1.00 87.69 101 LEU A N 1
ATOM 816 C CA . LEU A 1 101 ? -17.365 -1.055 13.451 1.00 87.69 101 LEU A CA 1
ATOM 817 C C . LEU A 1 101 ? -18.739 -0.766 14.084 1.00 87.69 101 LEU A C 1
ATOM 819 O O . LEU A 1 101 ? -18.845 0.101 14.953 1.00 87.69 101 LEU A O 1
ATOM 823 N N . SER A 1 102 ? -19.784 -1.487 13.663 1.00 86.19 102 SER A N 1
ATOM 824 C CA . SER A 1 102 ? -21.155 -1.366 14.183 1.00 86.19 102 SER A CA 1
ATOM 825 C C . SER A 1 102 ? -21.468 -2.294 15.364 1.00 86.19 102 SER A C 1
ATOM 827 O O . SER A 1 102 ? -22.608 -2.313 15.827 1.00 86.19 102 SER A O 1
ATOM 829 N N . HIS A 1 103 ? -20.486 -3.052 15.870 1.00 83.62 103 HIS A N 1
ATOM 830 C CA . HIS A 1 103 ? -20.673 -4.054 16.929 1.00 83.62 103 HIS A CA 1
ATOM 831 C C . HIS A 1 103 ? -21.795 -5.066 16.630 1.00 83.62 103 HIS A C 1
ATOM 833 O O . HIS A 1 103 ? -22.541 -5.475 17.525 1.00 83.62 103 HIS A O 1
ATOM 839 N N . LYS A 1 104 ? -21.941 -5.482 15.367 1.00 86.06 104 LYS A N 1
ATOM 840 C CA . LYS A 1 104 ? -22.956 -6.470 14.986 1.00 86.06 104 LYS A CA 1
ATOM 841 C C . LYS A 1 104 ? -22.665 -7.822 15.648 1.00 86.06 104 LYS A C 1
ATOM 843 O O . LYS A 1 104 ? -21.519 -8.256 15.738 1.00 86.06 104 LYS A O 1
ATOM 848 N N . ALA A 1 105 ? -23.712 -8.520 16.086 1.00 78.62 105 ALA A N 1
ATOM 849 C CA . ALA A 1 105 ? -23.568 -9.860 16.649 1.00 78.62 105 ALA A CA 1
ATOM 850 C C . ALA A 1 105 ? -22.939 -10.820 15.620 1.00 78.62 105 ALA A C 1
ATOM 852 O O . ALA A 1 105 ? -23.420 -10.921 14.491 1.00 78.62 105 ALA A O 1
ATOM 853 N N . GLY A 1 106 ? -21.869 -11.514 16.018 1.00 82.06 106 GLY A N 1
ATOM 854 C CA . GLY A 1 106 ? -21.113 -12.413 15.139 1.00 82.06 106 GLY A CA 1
ATOM 855 C C . GLY A 1 106 ? -20.154 -11.713 14.171 1.00 82.06 106 GLY A C 1
ATOM 856 O O . GLY A 1 106 ? -19.660 -12.366 13.258 1.00 82.06 106 GLY A O 1
ATOM 857 N N . ALA A 1 107 ? -19.905 -10.410 14.338 1.00 82.75 107 ALA A N 1
ATOM 858 C CA . ALA A 1 107 ? -18.879 -9.708 13.577 1.00 82.75 107 ALA A CA 1
ATOM 859 C C . ALA A 1 107 ? -17.470 -10.217 13.908 1.00 82.75 107 ALA A C 1
ATOM 861 O O . ALA A 1 107 ? -17.204 -10.711 15.007 1.00 82.75 107 ALA A O 1
ATOM 862 N N . ASP A 1 108 ? -16.566 -10.045 12.949 1.00 83.50 108 ASP A N 1
ATOM 863 C CA . ASP A 1 108 ? -15.161 -10.370 13.127 1.00 83.50 108 ASP A CA 1
ATOM 864 C C . ASP A 1 108 ? -14.507 -9.484 14.189 1.00 83.50 108 ASP A C 1
ATOM 866 O O . ASP A 1 108 ? -14.776 -8.282 14.285 1.00 83.50 108 ASP A O 1
ATOM 870 N N . ASP A 1 109 ? -13.589 -10.085 14.946 1.00 87.00 109 ASP A N 1
ATOM 871 C CA . ASP A 1 109 ? -12.703 -9.345 15.838 1.00 87.00 109 ASP A CA 1
ATOM 872 C C . ASP A 1 109 ? -11.799 -8.390 15.042 1.00 87.00 109 ASP A C 1
ATOM 874 O O . ASP A 1 109 ? -11.408 -8.658 13.901 1.00 87.00 109 ASP A O 1
ATOM 878 N N . LEU A 1 110 ? -11.398 -7.294 15.682 1.00 87.44 110 LEU A N 1
ATOM 879 C CA . LEU A 1 110 ? -10.525 -6.278 15.102 1.00 87.44 110 LEU A CA 1
ATOM 880 C C . LEU A 1 110 ? -9.240 -6.892 14.525 1.00 87.44 110 LEU A C 1
ATOM 882 O O . LEU A 1 110 ? -8.799 -6.527 13.436 1.00 87.44 110 LEU A O 1
ATOM 886 N N . ARG A 1 111 ? -8.662 -7.868 15.235 1.00 91.12 111 ARG A N 1
ATOM 887 C CA . ARG A 1 111 ? -7.438 -8.564 14.820 1.00 91.12 111 ARG A CA 1
ATOM 888 C C . ARG A 1 111 ? -7.638 -9.344 13.523 1.00 91.12 111 ARG A C 1
ATOM 890 O O . ARG A 1 111 ? -6.761 -9.344 12.663 1.00 91.12 111 ARG A O 1
ATOM 897 N N . THR A 1 112 ? -8.808 -9.960 13.361 1.00 91.31 112 THR A N 1
ATOM 898 C CA . THR A 1 112 ? -9.192 -10.664 12.133 1.00 91.31 112 THR A CA 1
ATOM 899 C C . THR A 1 112 ? -9.283 -9.693 10.959 1.00 91.31 112 THR A C 1
ATOM 901 O O . THR A 1 112 ? -8.747 -9.985 9.890 1.00 91.31 112 THR A O 1
ATOM 904 N N . ILE A 1 113 ? -9.891 -8.517 11.158 1.00 91.38 113 ILE A N 1
ATOM 905 C CA . ILE A 1 113 ? -9.972 -7.481 10.118 1.00 91.38 113 ILE A CA 1
ATOM 906 C C . ILE A 1 113 ? -8.576 -6.980 9.728 1.00 91.38 113 ILE A C 1
ATOM 908 O O . ILE A 1 113 ? -8.294 -6.872 8.536 1.00 91.38 113 ILE A O 1
ATOM 912 N N . ILE A 1 114 ? -7.674 -6.750 10.693 1.00 91.06 114 ILE A N 1
ATOM 913 C CA . ILE A 1 114 ? -6.280 -6.354 10.413 1.00 91.06 114 ILE A CA 1
ATOM 914 C C . ILE A 1 114 ? -5.597 -7.389 9.514 1.00 91.06 114 ILE A C 1
ATOM 916 O O . ILE A 1 114 ? -5.009 -7.023 8.495 1.00 91.06 114 ILE A O 1
ATOM 920 N N . CYS A 1 115 ? -5.714 -8.679 9.840 1.00 92.06 115 CYS A N 1
ATOM 921 C CA . CYS A 1 115 ? -5.143 -9.746 9.019 1.00 92.06 115 CYS A CA 1
ATOM 922 C C . CYS A 1 115 ? -5.767 -9.791 7.615 1.00 92.06 115 CYS A C 1
ATOM 924 O O . CYS A 1 115 ? -5.042 -9.907 6.628 1.00 92.06 115 CYS A O 1
ATOM 926 N N . LYS A 1 116 ? -7.094 -9.658 7.497 1.00 91.19 116 LYS A N 1
ATOM 927 C CA . LYS A 1 116 ? -7.793 -9.644 6.202 1.00 91.19 116 LYS A CA 1
ATOM 928 C C . LYS A 1 116 ? -7.363 -8.466 5.318 1.00 91.19 116 LYS A C 1
ATOM 930 O O . LYS A 1 116 ? -7.017 -8.668 4.154 1.00 91.19 116 LYS A O 1
ATOM 935 N N . VAL A 1 117 ? -7.319 -7.254 5.874 1.00 92.06 117 VAL A N 1
ATOM 936 C CA . VAL A 1 117 ? -6.866 -6.047 5.164 1.00 92.06 117 VAL A CA 1
ATOM 937 C C . VAL A 1 117 ? -5.396 -6.173 4.767 1.00 92.06 117 VAL A C 1
ATOM 939 O O . VAL A 1 117 ? -5.044 -5.874 3.628 1.00 92.06 117 VAL A O 1
ATOM 942 N N . ARG A 1 118 ? -4.537 -6.679 5.658 1.00 91.50 118 ARG A N 1
ATOM 943 C CA . ARG A 1 118 ? -3.119 -6.931 5.364 1.00 91.50 118 ARG A CA 1
ATOM 944 C C . ARG A 1 118 ? -2.943 -7.892 4.188 1.00 91.50 118 ARG A C 1
ATOM 946 O O . ARG A 1 118 ? -2.177 -7.582 3.280 1.00 91.50 118 ARG A O 1
ATOM 953 N N . LYS A 1 119 ? -3.673 -9.013 4.170 1.00 92.12 119 LYS A N 1
ATOM 954 C CA . LYS A 1 119 ? -3.639 -9.976 3.054 1.00 92.12 119 LYS A CA 1
ATOM 955 C C . LYS A 1 119 ? -4.068 -9.333 1.738 1.00 92.12 119 LYS A C 1
ATOM 957 O O . LYS A 1 119 ? -3.438 -9.569 0.713 1.00 92.12 119 LYS A O 1
ATOM 962 N N . HIS A 1 120 ? -5.099 -8.489 1.772 1.00 91.50 120 HIS A N 1
ATOM 963 C CA . HIS A 1 120 ? -5.548 -7.760 0.590 1.00 91.50 120 HIS A CA 1
ATOM 964 C C . HIS A 1 120 ? -4.504 -6.757 0.080 1.00 91.50 120 HIS A C 1
ATOM 966 O O . HIS A 1 120 ? -4.233 -6.725 -1.117 1.00 91.50 120 HIS A O 1
ATOM 972 N N . LEU A 1 121 ? -3.884 -5.981 0.974 1.00 91.19 121 LEU A N 1
ATOM 973 C CA . LEU A 1 121 ? -2.879 -4.980 0.604 1.00 91.19 121 LEU A CA 1
ATOM 974 C C . LEU A 1 121 ? -1.562 -5.602 0.115 1.00 91.19 121 LEU A C 1
ATOM 976 O O . LEU A 1 121 ? -0.953 -5.082 -0.813 1.00 91.19 121 LEU A O 1
ATOM 980 N N . LEU A 1 122 ? -1.114 -6.701 0.728 1.00 89.31 122 LEU A N 1
ATOM 981 C CA . LEU A 1 122 ? 0.148 -7.364 0.373 1.00 89.31 122 LEU A CA 1
ATOM 982 C C . LEU A 1 122 ? 0.001 -8.384 -0.766 1.00 89.31 122 LEU A C 1
ATOM 984 O O . LEU A 1 122 ? 1.008 -8.882 -1.275 1.00 89.31 122 LEU A O 1
ATOM 988 N N . GLY A 1 123 ? -1.236 -8.736 -1.136 1.00 85.38 123 GLY A N 1
ATOM 989 C CA . GLY A 1 123 ? -1.550 -9.725 -2.171 1.00 85.38 123 GLY A CA 1
ATOM 990 C C . GLY A 1 123 ? -1.087 -11.153 -1.857 1.00 85.38 123 GLY A C 1
ATOM 991 O O . GLY A 1 123 ? -1.216 -12.031 -2.704 1.00 85.38 123 GLY A O 1
ATOM 992 N N . ASN A 1 124 ? -0.541 -11.395 -0.663 1.00 82.44 124 ASN A N 1
ATOM 993 C CA . ASN A 1 124 ? 0.029 -12.667 -0.236 1.00 82.44 124 ASN A CA 1
ATOM 994 C C . ASN A 1 124 ? -0.378 -12.971 1.207 1.00 82.44 124 ASN A C 1
ATOM 996 O O . ASN A 1 124 ? -0.477 -12.069 2.040 1.00 82.44 124 ASN A O 1
ATOM 1000 N N . ASP A 1 125 ? -0.577 -14.255 1.501 1.00 77.44 125 ASP A N 1
ATOM 1001 C CA . ASP A 1 125 ? -0.798 -14.731 2.864 1.00 77.44 125 ASP A CA 1
ATOM 1002 C C . ASP A 1 125 ? 0.551 -15.012 3.536 1.00 77.44 125 ASP A C 1
ATOM 1004 O O . ASP A 1 125 ? 1.266 -15.945 3.167 1.00 77.44 125 ASP A O 1
ATOM 1008 N N . ASP A 1 126 ? 0.909 -14.190 4.520 1.00 76.31 126 ASP A N 1
ATOM 1009 C CA . ASP A 1 126 ? 2.144 -14.312 5.295 1.00 76.31 126 ASP A CA 1
ATOM 1010 C C . ASP A 1 126 ? 1.983 -15.177 6.556 1.00 76.31 126 ASP A C 1
ATOM 1012 O O . ASP A 1 126 ? 2.879 -15.214 7.398 1.00 76.31 126 ASP A O 1
ATOM 1016 N N . LYS A 1 127 ? 0.872 -15.926 6.660 1.00 84.44 127 LYS A N 1
ATOM 1017 C CA . LYS A 1 127 ? 0.535 -16.840 7.766 1.00 84.44 127 LYS A CA 1
ATOM 1018 C C . LYS A 1 127 ? 0.398 -16.165 9.133 1.00 84.44 127 LYS A C 1
ATOM 1020 O O . LYS A 1 127 ? 0.245 -16.890 10.119 1.00 84.44 127 LYS A O 1
ATOM 1025 N N . LEU A 1 128 ? 0.402 -14.829 9.187 1.00 86.94 128 LEU A N 1
ATOM 1026 C CA . LEU A 1 128 ? 0.162 -14.067 10.407 1.00 86.94 128 LEU A CA 1
ATOM 1027 C C . LEU A 1 128 ? -1.191 -14.474 11.002 1.00 86.94 128 LEU A C 1
ATOM 1029 O O . LEU A 1 128 ? -2.230 -14.425 10.334 1.00 86.94 128 LEU A O 1
ATOM 1033 N N . GLN A 1 129 ? -1.167 -14.899 12.259 1.00 87.81 129 GLN A N 1
ATOM 1034 C CA . GLN A 1 129 ? -2.347 -15.329 12.991 1.00 87.81 129 GLN A CA 1
ATOM 1035 C C . GLN A 1 129 ? -2.949 -14.158 13.763 1.00 87.81 129 GLN A C 1
ATOM 1037 O O . GLN A 1 129 ? -2.246 -13.304 14.300 1.00 87.81 129 GLN A O 1
ATOM 1042 N N . ASN A 1 130 ? -4.275 -14.146 13.895 1.00 87.94 130 ASN A N 1
ATOM 1043 C CA . ASN A 1 130 ? -4.996 -13.031 14.518 1.00 87.94 130 ASN A CA 1
ATOM 1044 C C . ASN A 1 130 ? -4.504 -12.736 15.950 1.00 87.94 130 ASN A C 1
ATOM 1046 O O . ASN A 1 130 ? -4.425 -11.583 16.356 1.00 87.94 130 ASN A O 1
ATOM 1050 N N . HIS A 1 131 ? -4.127 -13.760 16.721 1.00 87.38 131 HIS A N 1
ATOM 1051 C CA . HIS A 1 131 ? -3.658 -13.582 18.099 1.00 87.38 131 HIS A CA 1
ATOM 1052 C C . HIS A 1 131 ? -2.277 -12.907 18.208 1.00 87.38 131 HIS A C 1
ATOM 1054 O O . HIS A 1 131 ? -1.952 -12.384 19.273 1.00 87.38 131 HIS A O 1
ATOM 1060 N N . GLU A 1 132 ? -1.491 -12.875 17.127 1.00 88.00 132 GLU A N 1
ATOM 1061 C CA . GLU A 1 132 ? -0.181 -12.209 17.070 1.00 88.00 132 GLU A CA 1
ATOM 1062 C C . GLU A 1 132 ? -0.314 -10.682 16.930 1.00 88.00 132 GLU A C 1
ATOM 1064 O O . GLU A 1 132 ? 0.603 -9.938 17.272 1.00 88.00 132 GLU A O 1
ATOM 1069 N N . VAL A 1 133 ? -1.475 -10.194 16.477 1.00 88.50 133 VAL A N 1
ATOM 1070 C CA . VAL A 1 133 ? -1.770 -8.760 16.364 1.00 88.50 133 VAL A CA 1
ATOM 1071 C C . VAL A 1 133 ? -2.036 -8.182 17.748 1.00 88.50 133 VAL A C 1
ATOM 1073 O O . VAL A 1 133 ? -3.047 -8.509 18.354 1.00 88.50 133 VAL A O 1
ATOM 1076 N N . ILE A 1 134 ? -1.175 -7.302 18.258 1.00 89.50 134 ILE A N 1
ATOM 1077 C CA . ILE A 1 134 ? -1.311 -6.734 19.609 1.00 89.50 134 ILE A CA 1
ATOM 1078 C C . ILE A 1 134 ? -2.316 -5.575 19.613 1.00 89.50 134 ILE A C 1
ATOM 1080 O O . ILE A 1 134 ? -2.172 -4.612 18.868 1.00 89.50 134 ILE A O 1
ATOM 1084 N N . VAL A 1 135 ? -3.296 -5.644 20.517 1.00 85.56 135 VAL A N 1
ATOM 1085 C CA . VAL A 1 135 ? -4.219 -4.545 20.838 1.00 85.56 135 VAL A CA 1
ATOM 1086 C C . VAL A 1 135 ? -4.099 -4.266 22.329 1.00 85.56 135 VAL A C 1
ATOM 1088 O O . VAL A 1 135 ? -4.297 -5.175 23.139 1.00 85.56 135 VAL A O 1
ATOM 1091 N N . PHE A 1 136 ? -3.752 -3.033 22.692 1.00 83.06 136 PHE A N 1
ATOM 1092 C CA . PHE A 1 136 ? -3.608 -2.637 24.089 1.00 83.06 136 PHE A CA 1
ATOM 1093 C C . PHE A 1 136 ? -4.985 -2.326 24.691 1.00 83.06 136 PHE A C 1
ATOM 1095 O O . PHE A 1 136 ? -5.673 -1.436 24.192 1.00 83.06 136 PHE A O 1
ATOM 1102 N N . PRO A 1 137 ? -5.413 -3.031 25.752 1.00 69.75 137 PRO A N 1
ATOM 1103 C CA . PRO A 1 137 ? -6.655 -2.698 26.435 1.00 69.75 137 PRO A CA 1
ATOM 1104 C C . PRO A 1 137 ? -6.513 -1.364 27.184 1.00 69.75 137 PRO A C 1
ATOM 1106 O O . PRO A 1 137 ? -5.473 -1.091 27.791 1.00 69.75 137 PRO A O 1
ATOM 1109 N N . LYS A 1 138 ? -7.572 -0.541 27.187 1.00 65.94 138 LYS A N 1
ATOM 1110 C CA . LYS A 1 138 ? -7.643 0.665 28.029 1.00 65.94 138 LYS A CA 1
ATOM 1111 C C . LYS A 1 138 ? -7.547 0.231 29.496 1.00 65.94 138 LYS A C 1
ATOM 1113 O O . LYS A 1 138 ? -8.297 -0.640 29.934 1.00 65.94 138 LYS A O 1
ATOM 1118 N N . LYS A 1 139 ? -6.637 0.834 30.270 1.00 59.44 139 LYS A N 1
ATOM 1119 C CA . LYS A 1 139 ? -6.654 0.703 31.735 1.00 59.44 139 LYS A CA 1
ATOM 1120 C C . LYS A 1 139 ? -7.923 1.387 32.242 1.00 59.44 139 LYS A C 1
ATOM 1122 O O . LYS A 1 139 ? -7.980 2.613 32.282 1.00 59.44 139 LYS A O 1
ATOM 1127 N N . THR A 1 140 ? -8.934 0.608 32.613 1.00 54.34 140 THR A N 1
ATOM 1128 C CA . THR A 1 140 ? -10.012 1.092 33.480 1.00 54.34 140 THR A CA 1
ATOM 1129 C C . THR A 1 140 ? -9.366 1.470 34.808 1.00 54.34 140 THR A C 1
ATOM 1131 O O . THR A 1 140 ? -8.900 0.588 35.530 1.00 54.34 140 THR A O 1
ATOM 1134 N N . THR A 1 141 ? -9.227 2.773 35.046 1.00 45.81 141 THR A N 1
ATOM 1135 C CA . THR A 1 141 ? -8.763 3.328 36.323 1.00 45.81 141 THR A CA 1
ATOM 1136 C C . THR A 1 141 ? -9.979 3.629 37.178 1.00 45.81 141 THR A C 1
ATOM 1138 O O . THR A 1 141 ? -10.989 4.065 36.580 1.00 45.81 141 THR A O 1
#

Organism: NCBI:txid300876

Foldseek 3Di:
DVVVVVVVVVVVVVVVVVVVVVVVVVVVVVVVVVVVVVVVVVVVVVVVLVVVLVVLLVLLVVLLVCLLPPVVPDVVSNVVSLVVNLVPDDPVLNVLVVCASVVPPPRDDPLVSNQVSVCVSVVDRPVDDSVNDDDDHDPPD

Solvent-accessible surface area (backbone atoms only — not comparable to full-atom values): 8150 Å² total; per-residue (Å²): 114,68,71,59,55,50,52,52,51,53,53,52,54,53,52,52,50,52,52,52,50,53,52,51,50,55,51,50,51,52,51,50,51,51,53,52,50,52,51,50,54,52,52,49,54,52,50,52,51,52,50,50,41,51,54,54,51,49,50,51,51,51,41,51,53,54,65,68,40,84,76,59,85,52,60,66,58,50,50,51,40,47,52,60,49,57,74,75,46,54,72,68,59,38,49,50,49,49,32,37,79,67,68,41,89,91,41,60,54,71,39,49,50,52,47,53,52,49,30,64,67,67,73,48,85,83,78,75,52,47,86,76,56,87,76,86,77,80,81,86,124

Mean predicted aligned error: 9.46 Å